Protein AF-A0A4Q4CJF8-F1 (afdb_monomer)

Nearest PDB structures (foldseek):
  8x0x-assembly1_H  TM=4.337E-01  e=4.841E+00  Homo sapiens
  8vk1-assembly2_C  TM=4.108E-01  e=4.244E+00  Homo sapiens
  4jb9-assembly1_H  TM=4.143E-01  e=5.896E+00  Homo sapiens
  6dg2-assembly2_C  TM=4.141E-01  e=7.181E+00  Mus musculus
  1bey-assembly1_H  TM=3.795E-01  e=5.896E+00  Homo sapiens

Sequence (83 aa):
MAYLLEFLLFLSPFALFALWQRLNPGREVAGAVVWLLLAGVGCGIAGAVWYARSVRIEAGAIYVPAHVGPDGRVVPGHTVPPK

Radius of gyration: 23.43 Å; Cα contacts (8 Å, |Δi|>4): 40; chains: 1; bounding box: 51×27×55 Å

pLDDT: mean 89.26, std 7.59, range [59.09, 98.12]

Solvent-accessible surface area (backbone atoms only — not comparable to full-atom values): 5076 Å² total; per-residue (Å²): 114,72,68,56,54,55,51,50,58,68,45,40,64,59,53,52,51,52,52,49,48,71,76,39,78,91,69,71,78,56,67,68,57,55,52,50,50,52,50,51,52,50,51,53,52,51,49,50,54,51,48,62,69,68,59,78,74,61,91,67,40,45,80,42,74,59,46,70,44,9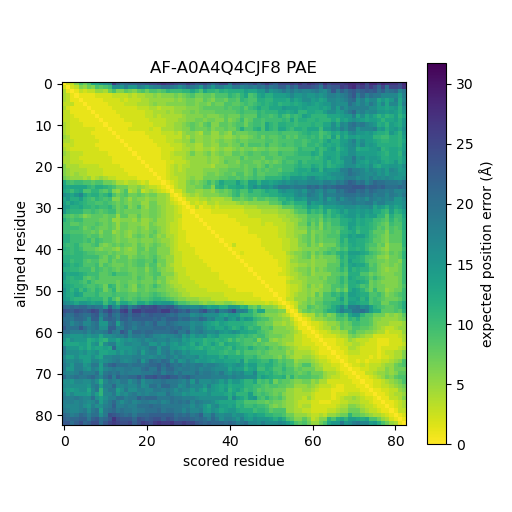9,85,71,46,78,42,76,55,49,73,44,76,61,131

Foldseek 3Di:
DVVVVVVCVVCVVVVVVVVVCVVPDPPDDPVVVVVVVVVVVVVVVVVVVVVVVVDDDDVQWDWDDWDQDPVRDIDHIDTDHHD

Secondary structure (DSSP, 8-state):
-HHHHHHHHHHHHHHHHHHHHHHSTT-PPPHHHHHHHHHHHHHHHHHHHHHHHHS-PPTTPEEE--EE-TTSPEEPPEEE---

Structure (mmCIF, N/CA/C/O backbone):
data_AF-A0A4Q4CJF8-F1
#
_entry.id   AF-A0A4Q4CJF8-F1
#
loop_
_atom_site.group_PDB
_atom_site.id
_atom_site.type_symbol
_atom_site.label_atom_id
_atom_site.label_alt_id
_atom_site.label_comp_id
_atom_site.label_asym_id
_atom_site.label_entity_id
_atom_site.label_seq_id
_atom_site.pdbx_PDB_ins_code
_atom_site.Cartn_x
_atom_site.Cartn_y
_atom_site.Cartn_z
_atom_site.occupancy
_atom_site.B_iso_or_equiv
_atom_site.auth_seq_id
_atom_site.auth_comp_id
_atom_site.auth_asym_id
_atom_site.auth_atom_id
_atom_site.pdbx_PDB_model_num
ATOM 1 N N . MET A 1 1 ? -20.611 -0.027 -16.985 1.00 59.09 1 MET A N 1
ATOM 2 C CA . MET A 1 1 ? -21.018 -1.041 -15.988 1.00 59.09 1 MET A CA 1
ATOM 3 C C . MET A 1 1 ? -19.829 -1.786 -15.375 1.00 59.09 1 MET A C 1
ATOM 5 O O . MET A 1 1 ? -19.891 -1.993 -14.176 1.00 59.09 1 MET A O 1
ATOM 9 N N . ALA A 1 2 ? -18.748 -2.106 -16.110 1.00 73.31 2 ALA A N 1
ATOM 10 C CA . ALA A 1 2 ? -17.546 -2.762 -15.547 1.00 73.31 2 ALA A CA 1
ATOM 11 C C . ALA A 1 2 ? -16.963 -2.028 -14.315 1.00 73.31 2 ALA A C 1
ATOM 13 O O . ALA A 1 2 ? -16.981 -2.563 -13.210 1.00 73.31 2 ALA A O 1
ATOM 14 N N . TYR A 1 3 ? -16.667 -0.732 -14.462 1.00 88.38 3 TYR A N 1
ATOM 15 C CA . TYR A 1 3 ? -16.063 0.090 -13.400 1.00 88.38 3 TYR A CA 1
ATOM 16 C C . TYR A 1 3 ? -16.885 0.258 -12.126 1.00 88.38 3 TYR A C 1
ATOM 18 O O . TYR A 1 3 ? -16.322 0.546 -11.075 1.00 88.38 3 TYR A O 1
ATOM 26 N N . LEU A 1 4 ? -18.208 0.083 -12.187 1.00 92.25 4 LEU A N 1
ATOM 27 C CA . LEU A 1 4 ? -19.041 0.231 -10.996 1.00 92.25 4 LEU A CA 1
ATOM 28 C C . LEU A 1 4 ? -18.826 -0.941 -10.038 1.00 92.25 4 LEU A C 1
ATOM 30 O O . LEU A 1 4 ? -18.692 -0.727 -8.838 1.00 92.25 4 LEU A O 1
ATOM 34 N N . LEU A 1 5 ? -18.763 -2.168 -10.561 1.00 94.19 5 LEU A N 1
ATOM 35 C CA . LEU A 1 5 ? -18.543 -3.347 -9.730 1.00 94.19 5 LEU A CA 1
ATOM 36 C C . LEU A 1 5 ? -17.136 -3.333 -9.129 1.00 94.19 5 LEU A C 1
ATOM 38 O O . LEU A 1 5 ? -16.986 -3.565 -7.935 1.00 94.19 5 LEU A O 1
ATOM 42 N N . GLU A 1 6 ? -16.123 -3.000 -9.928 1.00 91.88 6 GLU A N 1
ATOM 43 C CA . GLU A 1 6 ? -14.740 -2.870 -9.454 1.00 91.88 6 GLU A CA 1
ATOM 44 C C . GLU A 1 6 ? -14.614 -1.792 -8.372 1.00 91.88 6 GLU A C 1
ATOM 46 O O . GLU A 1 6 ? -13.981 -2.020 -7.343 1.00 91.88 6 GLU A O 1
ATOM 51 N N . PHE A 1 7 ? -15.279 -0.648 -8.554 1.00 92.88 7 PHE A N 1
ATOM 52 C CA . PHE A 1 7 ? -15.311 0.419 -7.558 1.00 92.88 7 PHE A CA 1
ATOM 53 C C . PHE A 1 7 ? -16.010 -0.010 -6.260 1.00 92.88 7 PHE A C 1
ATOM 55 O O . PHE A 1 7 ? -15.506 0.249 -5.167 1.00 92.88 7 PHE A O 1
ATOM 62 N N . LEU A 1 8 ? -17.145 -0.707 -6.360 1.00 94.69 8 LEU A N 1
ATOM 63 C CA . LEU A 1 8 ? -17.858 -1.230 -5.192 1.00 94.69 8 LEU A CA 1
ATOM 64 C C . LEU A 1 8 ? 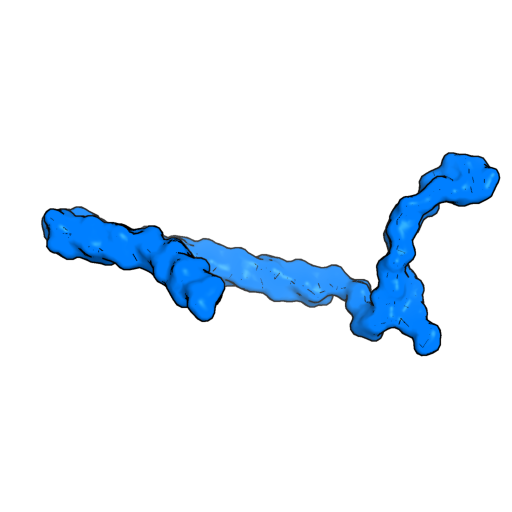-17.039 -2.298 -4.458 1.00 94.69 8 LEU A C 1
ATOM 66 O O . LEU A 1 8 ? -16.987 -2.285 -3.229 1.00 94.69 8 LEU A O 1
ATOM 70 N N . LEU A 1 9 ? -16.359 -3.186 -5.187 1.00 94.69 9 LEU A N 1
ATOM 71 C CA . LEU A 1 9 ? -15.460 -4.186 -4.608 1.00 94.69 9 LEU A CA 1
ATOM 72 C C . LEU A 1 9 ? -14.251 -3.528 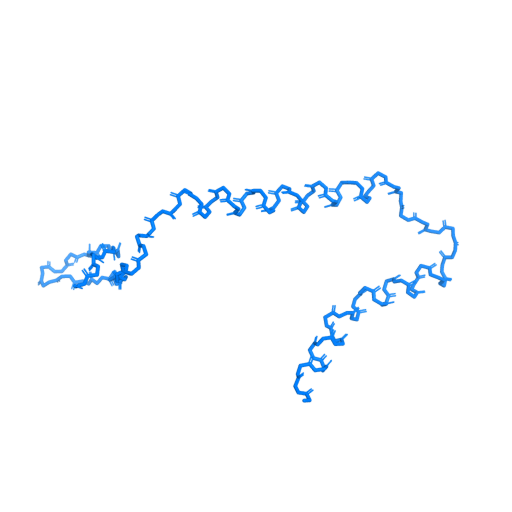-3.937 1.00 94.69 9 LEU A C 1
ATOM 74 O O . LEU A 1 9 ? -13.902 -3.912 -2.821 1.00 94.69 9 LEU A O 1
ATOM 78 N N . PHE A 1 10 ? -13.671 -2.499 -4.556 1.00 94.19 10 PHE A N 1
ATOM 79 C CA . PHE A 1 10 ? -12.590 -1.707 -3.972 1.00 94.19 10 PHE A CA 1
ATOM 80 C C . PHE A 1 10 ? -13.012 -1.033 -2.661 1.00 94.19 10 PHE A C 1
ATOM 82 O O . PHE A 1 10 ? -12.258 -1.043 -1.689 1.00 94.19 10 PHE A O 1
ATOM 89 N N . LEU A 1 11 ? -14.229 -0.485 -2.604 1.00 95.31 11 LEU A N 1
ATOM 90 C CA . LEU A 1 11 ? -14.755 0.151 -1.395 1.00 95.31 11 LEU A CA 1
ATOM 91 C C . LEU A 1 11 ? -15.242 -0.841 -0.333 1.00 95.31 11 LEU A C 1
ATOM 93 O O . LEU A 1 11 ? -15.298 -0.487 0.848 1.00 95.31 11 LEU A O 1
ATOM 97 N N . SER A 1 12 ? -15.589 -2.069 -0.723 1.00 95.81 12 SER A N 1
ATOM 98 C CA . SER A 1 12 ? -16.186 -3.063 0.168 1.00 95.81 12 SER A CA 1
ATOM 99 C C . SER A 1 12 ? -15.399 -3.330 1.461 1.00 95.81 12 SER A C 1
ATOM 101 O O . SER A 1 12 ? -16.042 -3.302 2.511 1.00 95.81 12 SER A O 1
ATOM 103 N N . PRO A 1 13 ? -14.055 -3.498 1.487 1.00 94.25 13 PRO A N 1
ATOM 104 C CA . PRO A 1 13 ? -13.343 -3.716 2.747 1.00 94.25 13 PRO A CA 1
ATOM 105 C C . PRO A 1 13 ? -13.482 -2.531 3.712 1.00 94.25 13 PRO A C 1
ATOM 107 O O . PRO A 1 13 ? -13.665 -2.733 4.912 1.00 94.25 13 PRO A O 1
ATOM 110 N N . PHE A 1 14 ? -13.465 -1.297 3.202 1.00 92.81 14 PHE A N 1
ATOM 111 C CA . PHE A 1 14 ? -13.614 -0.091 4.021 1.00 92.81 14 PHE A CA 1
ATOM 112 C C . PHE A 1 14 ? -15.038 0.051 4.555 1.00 92.81 14 PHE A C 1
ATOM 114 O O . PHE A 1 14 ? -15.233 0.345 5.734 1.00 92.81 14 PHE A O 1
ATOM 121 N N . ALA A 1 15 ? -16.034 -0.201 3.703 1.00 92.56 15 ALA A N 1
ATOM 122 C CA . ALA A 1 15 ? -17.440 -0.159 4.086 1.00 92.56 15 ALA A CA 1
ATOM 123 C C . ALA A 1 15 ? -17.773 -1.231 5.136 1.00 92.56 15 ALA A C 1
ATOM 125 O O . ALA A 1 15 ? -18.432 -0.932 6.132 1.00 92.56 15 ALA A O 1
ATOM 126 N N . LEU A 1 16 ? -17.273 -2.458 4.955 1.00 95.50 16 LEU A N 1
ATOM 127 C CA . LEU A 1 16 ? -17.436 -3.553 5.915 1.00 95.50 16 LEU A CA 1
ATOM 128 C C . LEU A 1 16 ? -16.753 -3.239 7.248 1.00 95.50 16 LEU A C 1
ATOM 130 O O . LEU A 1 16 ? -17.339 -3.477 8.301 1.00 95.50 16 LEU A O 1
ATOM 134 N N . PHE 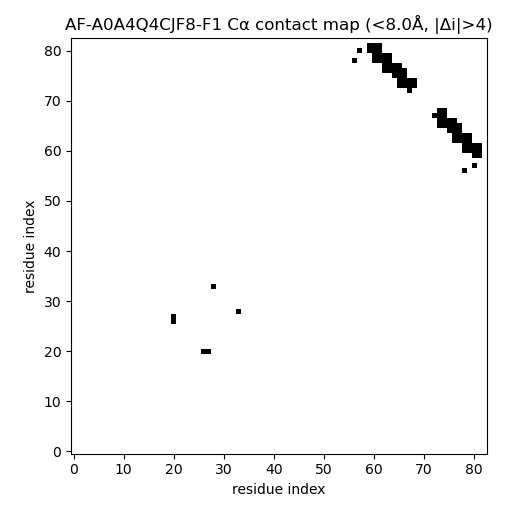A 1 17 ? -15.551 -2.661 7.220 1.00 88.31 17 PHE A N 1
ATOM 135 C CA . PHE A 1 17 ? -14.853 -2.253 8.437 1.00 88.31 17 PHE A CA 1
ATOM 136 C C . PHE A 1 17 ? -15.586 -1.125 9.180 1.00 88.31 17 PHE A C 1
ATOM 138 O O . PHE A 1 17 ? -15.747 -1.188 10.400 1.00 88.31 17 PHE A O 1
ATOM 145 N N . ALA A 1 18 ? -16.091 -0.122 8.457 1.00 88.38 18 ALA A N 1
ATOM 146 C CA . ALA A 1 18 ? -16.891 0.955 9.037 1.00 88.38 18 ALA A CA 1
ATOM 147 C C . ALA A 1 18 ? -18.204 0.429 9.644 1.00 88.38 18 ALA A C 1
ATOM 149 O O . ALA A 1 18 ? -18.582 0.820 10.752 1.00 88.38 18 ALA A O 1
ATOM 150 N N . LEU A 1 19 ? -18.875 -0.500 8.953 1.00 94.31 19 LEU A N 1
ATOM 151 C CA . LEU A 1 19 ? -20.065 -1.177 9.466 1.00 94.31 19 LEU A CA 1
ATOM 152 C C . LEU A 1 19 ? -19.741 -1.979 10.731 1.00 94.31 19 LEU A C 1
ATOM 154 O O . LEU A 1 19 ? -20.467 -1.881 11.718 1.00 94.31 19 LEU A O 1
ATOM 158 N N . TRP A 1 20 ? -18.635 -2.724 10.734 1.00 92.00 20 TRP A N 1
ATOM 159 C CA . TRP A 1 20 ? -18.188 -3.476 11.902 1.00 92.00 20 TRP A CA 1
ATOM 160 C C . TRP A 1 20 ? -17.937 -2.565 13.108 1.00 92.00 20 TRP A C 1
ATOM 162 O O . TRP A 1 20 ? -18.433 -2.872 14.191 1.00 92.00 20 TRP A O 1
ATOM 172 N N . GLN A 1 21 ? -17.264 -1.421 12.936 1.00 89.31 21 GLN A N 1
ATOM 173 C CA . GLN A 1 21 ? -17.067 -0.455 14.026 1.00 89.31 21 GLN A CA 1
ATOM 174 C C . GLN A 1 21 ? -18.394 0.084 14.569 1.00 89.31 21 GLN A C 1
ATOM 176 O O . GLN A 1 21 ? -18.586 0.139 15.782 1.00 89.31 21 GLN A O 1
ATOM 181 N N . ARG A 1 22 ? -19.348 0.412 13.687 1.00 89.94 22 ARG A N 1
ATOM 182 C CA . ARG A 1 22 ? -20.684 0.871 14.099 1.00 89.94 22 ARG A CA 1
ATOM 183 C C . ARG A 1 22 ? -21.438 -0.186 14.912 1.00 89.94 22 ARG A C 1
ATOM 185 O O . ARG A 1 22 ? -22.172 0.167 15.830 1.00 89.94 22 ARG A O 1
ATOM 192 N N . LEU A 1 23 ? -21.267 -1.464 14.573 1.00 94.62 23 LEU A N 1
ATOM 193 C CA . LEU A 1 23 ? -21.875 -2.593 15.285 1.00 94.62 23 LEU A CA 1
ATOM 194 C C . LEU A 1 23 ? -21.122 -2.982 16.571 1.00 94.62 23 LEU A C 1
ATOM 196 O O . LEU A 1 23 ? -21.669 -3.725 17.380 1.00 94.62 23 LEU A O 1
ATOM 200 N N . ASN A 1 24 ? -19.894 -2.495 16.776 1.00 91.44 24 ASN A N 1
ATOM 201 C CA . ASN A 1 24 ? -19.043 -2.826 17.923 1.00 91.44 24 ASN A CA 1
ATOM 202 C C . ASN A 1 24 ? -18.568 -1.554 18.658 1.00 91.44 24 ASN A C 1
ATOM 204 O O . ASN A 1 24 ? -17.360 -1.294 18.721 1.00 91.44 24 ASN A O 1
ATOM 208 N N . PRO A 1 25 ? -19.491 -0.752 19.226 1.00 85.94 25 PRO A N 1
ATOM 209 C CA . PRO A 1 25 ? -19.126 0.451 19.968 1.00 85.94 25 PRO A CA 1
ATOM 210 C C . PRO A 1 25 ? -18.215 0.102 21.157 1.00 85.94 25 PRO A C 1
ATOM 212 O O . PRO A 1 25 ? -18.420 -0.902 21.839 1.00 85.94 25 PRO A O 1
ATOM 215 N N . GLY A 1 26 ? -17.182 0.916 21.391 1.00 83.88 26 GLY A N 1
ATOM 216 C CA . GLY A 1 26 ? -16.186 0.696 22.450 1.00 83.88 26 GLY A CA 1
ATOM 217 C C . GLY A 1 26 ? -14.973 -0.155 22.049 1.00 83.88 26 GLY A C 1
ATOM 218 O O . GLY A 1 26 ? -14.044 -0.289 22.841 1.00 83.88 26 GLY A O 1
ATOM 219 N N . ARG A 1 27 ? -14.928 -0.693 20.820 1.00 83.12 27 ARG A N 1
ATOM 220 C CA . ARG A 1 27 ? -13.726 -1.320 20.228 1.00 83.12 27 ARG A CA 1
ATOM 221 C C . ARG A 1 27 ? -13.012 -0.378 19.259 1.00 83.12 27 ARG A C 1
ATOM 223 O O . ARG A 1 27 ? -12.671 -0.761 18.141 1.00 83.12 27 ARG A O 1
ATOM 230 N N . GLU A 1 28 ? -12.828 0.868 19.680 1.00 81.12 28 GLU A N 1
ATOM 231 C CA . GLU A 1 28 ? -12.176 1.882 18.857 1.00 81.12 28 GLU A CA 1
ATOM 232 C C . GLU A 1 28 ? -10.713 1.519 18.593 1.00 81.12 28 GLU A C 1
ATOM 234 O O . GLU A 1 28 ? -9.989 1.034 19.468 1.00 81.12 28 GLU A O 1
ATOM 239 N N . VAL A 1 29 ? -10.264 1.769 17.365 1.00 82.44 29 VAL A N 1
ATOM 240 C CA . VAL A 1 29 ? -8.845 1.669 17.036 1.00 82.44 29 VAL A CA 1
ATOM 241 C C . VAL A 1 29 ? -8.128 2.816 17.737 1.00 82.44 29 VAL A C 1
ATOM 243 O O . VAL A 1 29 ? -8.459 3.980 17.521 1.00 82.44 29 VAL A O 1
ATOM 246 N N . ALA A 1 30 ? -7.127 2.497 18.559 1.00 86.56 30 ALA A N 1
ATOM 247 C CA . ALA A 1 30 ? -6.338 3.515 19.241 1.00 86.56 30 ALA A CA 1
ATOM 248 C C . ALA A 1 30 ? -5.765 4.519 18.225 1.00 86.56 30 ALA A C 1
ATOM 250 O O . ALA A 1 30 ? -5.152 4.121 17.233 1.00 86.56 30 ALA A O 1
ATOM 251 N N . GLY A 1 31 ? -5.911 5.823 18.483 1.00 86.56 31 GLY A N 1
ATOM 252 C CA . GLY A 1 31 ? -5.476 6.870 17.546 1.00 86.56 31 GLY A CA 1
ATOM 253 C C . GLY A 1 31 ? -3.996 6.774 17.153 1.00 86.56 31 GLY A C 1
ATOM 254 O O . GLY A 1 31 ? -3.632 7.077 16.020 1.00 86.56 31 GLY A O 1
ATOM 255 N N . ALA A 1 32 ? -3.146 6.260 18.048 1.00 90.25 32 ALA A N 1
ATOM 256 C CA . ALA A 1 32 ? -1.742 5.972 17.756 1.00 90.25 32 ALA A CA 1
ATOM 257 C C . ALA A 1 32 ? -1.561 4.971 16.598 1.00 90.25 32 ALA A C 1
ATOM 259 O O . ALA A 1 32 ? -0.666 5.138 15.774 1.00 90.25 32 ALA A O 1
ATOM 260 N N . VAL A 1 33 ? -2.431 3.962 16.492 1.00 89.12 33 VAL A N 1
ATOM 261 C CA . VAL A 1 33 ? -2.408 2.983 15.395 1.00 89.12 33 VAL A CA 1
ATOM 262 C C . VAL A 1 33 ? -2.762 3.656 14.071 1.00 89.12 33 VAL A C 1
ATOM 264 O O . VAL A 1 33 ? -2.118 3.386 13.061 1.00 89.12 33 VAL A O 1
ATOM 267 N N . VAL A 1 34 ? -3.726 4.582 14.071 1.00 88.25 34 VAL A N 1
ATOM 268 C CA . VAL A 1 34 ? -4.083 5.364 12.874 1.00 88.25 34 VAL A CA 1
ATOM 269 C C . VAL A 1 34 ? -2.894 6.203 12.406 1.00 88.25 34 VAL A C 1
ATOM 271 O O . VAL A 1 34 ? -2.553 6.182 11.225 1.00 88.25 34 VAL A O 1
ATOM 274 N N . TRP A 1 35 ? -2.210 6.883 13.328 1.00 93.81 35 TRP A N 1
ATOM 275 C CA . TRP A 1 35 ? -1.007 7.654 13.005 1.00 93.81 35 TRP A CA 1
ATOM 276 C C . TRP A 1 35 ? 0.133 6.786 12.467 1.00 93.81 35 TRP A C 1
ATOM 278 O O . TRP A 1 35 ? 0.784 7.180 11.501 1.00 93.81 35 TRP A O 1
ATOM 288 N N . LEU A 1 36 ? 0.349 5.595 13.032 1.00 95.19 36 LEU A N 1
ATOM 289 C CA . LEU A 1 36 ? 1.351 4.650 12.530 1.00 95.19 36 LEU A CA 1
ATOM 290 C C . LEU A 1 36 ? 1.014 4.144 11.123 1.00 95.19 36 LEU A C 1
ATOM 292 O O . LEU A 1 36 ? 1.907 4.054 10.282 1.00 95.19 36 LEU A O 1
ATOM 296 N N . LEU A 1 37 ? -0.262 3.868 10.839 1.00 91.56 37 LEU A N 1
ATOM 297 C CA . LEU A 1 37 ? -0.713 3.501 9.495 1.00 91.56 37 LEU A CA 1
ATOM 298 C C . LEU A 1 37 ? -0.454 4.634 8.495 1.00 91.56 37 LEU A C 1
ATOM 300 O O . LEU A 1 37 ? 0.116 4.390 7.433 1.00 91.56 37 LEU A O 1
ATOM 304 N N . LEU A 1 38 ? -0.809 5.874 8.846 1.00 94.69 38 LEU A N 1
ATOM 305 C CA . LEU A 1 38 ? -0.551 7.046 8.004 1.00 94.69 38 LEU A CA 1
ATOM 306 C C . LEU A 1 38 ? 0.948 7.262 7.766 1.00 94.69 38 LEU A C 1
ATOM 308 O O . LEU A 1 38 ? 1.353 7.530 6.635 1.00 94.69 38 LEU A O 1
ATOM 312 N N . ALA A 1 39 ? 1.776 7.096 8.799 1.00 97.19 39 ALA A N 1
ATOM 313 C CA . ALA A 1 39 ? 3.227 7.175 8.674 1.00 97.19 39 ALA A CA 1
ATOM 314 C C . ALA A 1 39 ? 3.772 6.084 7.739 1.00 97.19 39 ALA A C 1
ATOM 316 O O . ALA A 1 39 ? 4.578 6.381 6.862 1.00 97.19 39 ALA A O 1
ATOM 317 N N . GLY A 1 40 ? 3.291 4.843 7.864 1.00 96.81 40 GLY A N 1
ATOM 318 C CA . GLY A 1 40 ? 3.664 3.739 6.978 1.00 96.81 40 GLY A CA 1
ATOM 319 C C . GLY A 1 40 ? 3.303 4.005 5.514 1.00 96.81 40 GLY A C 1
ATOM 320 O O . GLY A 1 40 ? 4.146 3.833 4.633 1.00 96.81 40 GLY A O 1
ATOM 321 N N . VAL A 1 41 ? 2.086 4.498 5.254 1.00 96.31 41 VAL A N 1
ATOM 322 C CA . VAL A 1 41 ? 1.658 4.926 3.910 1.00 96.31 41 VAL A CA 1
ATOM 323 C C . VAL A 1 41 ? 2.557 6.047 3.387 1.00 96.31 41 VAL A C 1
ATOM 325 O O . VAL A 1 41 ? 3.037 5.969 2.256 1.00 96.31 41 VAL A O 1
ATOM 328 N N . GLY A 1 42 ? 2.844 7.054 4.216 1.00 97.88 42 GLY A N 1
ATOM 329 C CA . GLY A 1 42 ? 3.748 8.151 3.873 1.00 97.88 42 GLY A CA 1
ATOM 330 C C . GLY A 1 42 ? 5.150 7.667 3.502 1.00 97.88 42 GLY A C 1
ATOM 331 O O . GLY A 1 42 ? 5.671 8.049 2.455 1.00 97.88 42 GLY A O 1
ATOM 332 N N . CYS A 1 43 ? 5.733 6.771 4.301 1.00 98.12 43 CYS A N 1
ATOM 333 C CA . CYS A 1 43 ? 7.025 6.146 4.018 1.00 98.12 43 CYS A CA 1
ATOM 334 C C . CYS A 1 43 ? 7.005 5.348 2.708 1.00 98.12 43 CYS A C 1
ATOM 336 O O . CYS A 1 43 ? 7.949 5.446 1.926 1.00 98.12 43 CYS A O 1
ATOM 338 N N . GLY A 1 44 ? 5.933 4.595 2.438 1.00 97.00 44 GLY A N 1
ATOM 339 C CA . GLY A 1 44 ? 5.778 3.838 1.194 1.00 97.00 44 GLY A CA 1
ATOM 340 C C . GLY A 1 44 ? 5.738 4.742 -0.039 1.00 97.00 44 GLY A C 1
ATOM 341 O O . GLY A 1 44 ? 6.471 4.511 -1.001 1.00 97.00 44 GLY A O 1
ATOM 342 N N . ILE A 1 45 ? 4.943 5.815 0.011 1.00 97.44 45 ILE A N 1
ATOM 343 C CA . ILE A 1 45 ? 4.866 6.808 -1.0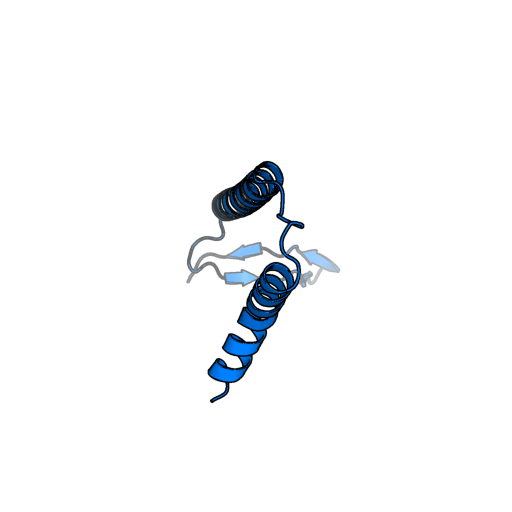70 1.00 97.44 45 ILE A CA 1
ATOM 344 C C . ILE A 1 45 ? 6.218 7.501 -1.253 1.00 97.44 45 ILE A C 1
ATOM 346 O O . ILE A 1 45 ? 6.714 7.586 -2.375 1.00 97.44 45 ILE A O 1
ATOM 350 N N . ALA A 1 46 ? 6.842 7.961 -0.165 1.00 97.50 46 ALA A N 1
ATOM 351 C CA . ALA A 1 46 ? 8.145 8.616 -0.213 1.00 97.50 46 ALA A CA 1
ATOM 352 C C . ALA A 1 46 ? 9.220 7.696 -0.814 1.00 97.50 46 ALA A C 1
ATOM 354 O O . ALA A 1 46 ? 9.990 8.132 -1.668 1.00 97.50 46 ALA A O 1
ATOM 355 N N . GLY A 1 47 ? 9.230 6.416 -0.430 1.00 96.50 47 GLY A N 1
ATOM 356 C CA . GLY A 1 47 ? 10.119 5.400 -0.990 1.00 96.50 47 GLY A CA 1
ATOM 357 C C . GLY A 1 47 ? 9.887 5.171 -2.484 1.00 96.50 47 GLY A C 1
ATOM 358 O O . GLY A 1 47 ? 10.848 5.134 -3.250 1.00 96.50 47 GLY A O 1
ATOM 359 N N . ALA A 1 48 ? 8.628 5.093 -2.922 1.00 93.56 48 ALA A N 1
ATOM 360 C CA . ALA A 1 48 ? 8.284 4.957 -4.337 1.00 93.56 48 ALA A CA 1
ATOM 361 C C . ALA A 1 48 ? 8.721 6.181 -5.158 1.00 93.56 48 ALA A C 1
ATOM 363 O O . ALA A 1 48 ? 9.332 6.024 -6.215 1.00 93.56 48 ALA A O 1
ATOM 364 N N . VAL A 1 49 ? 8.474 7.398 -4.658 1.00 94.25 49 VAL A N 1
ATOM 365 C CA . VAL A 1 49 ? 8.923 8.642 -5.305 1.00 94.25 49 VAL A CA 1
ATOM 366 C C . VAL A 1 49 ? 10.446 8.691 -5.383 1.00 94.25 49 VAL A C 1
ATOM 368 O O . VAL A 1 49 ? 11.000 9.010 -6.435 1.00 94.25 49 VAL A O 1
ATOM 371 N N . TRP A 1 50 ? 11.132 8.357 -4.290 1.00 94.75 50 TRP A N 1
ATOM 372 C CA . TRP A 1 50 ? 12.588 8.303 -4.257 1.00 94.75 50 TRP A CA 1
ATOM 373 C C . TRP A 1 50 ? 13.133 7.297 -5.278 1.00 94.75 50 TRP A C 1
ATOM 375 O O . TRP A 1 50 ? 13.985 7.651 -6.090 1.00 94.75 50 TRP A O 1
ATOM 385 N N . TYR A 1 51 ? 12.592 6.078 -5.312 1.00 90.25 51 TYR A N 1
ATOM 386 C CA . TYR A 1 51 ? 13.005 5.039 -6.2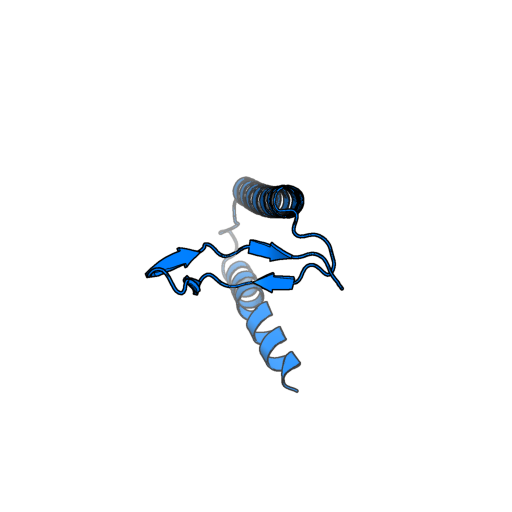54 1.00 90.25 51 TYR A CA 1
ATOM 387 C C . TYR A 1 51 ? 12.770 5.449 -7.713 1.00 90.25 51 TYR A C 1
ATOM 389 O O . TYR A 1 51 ? 13.677 5.339 -8.539 1.00 90.25 51 TYR A O 1
ATOM 397 N N . ALA A 1 52 ? 11.594 6.005 -8.017 1.00 86.69 52 ALA A N 1
ATOM 398 C CA . ALA A 1 52 ? 11.257 6.495 -9.353 1.00 86.69 52 ALA A CA 1
ATOM 399 C C . ALA A 1 52 ? 12.196 7.618 -9.827 1.00 86.69 52 ALA A C 1
ATOM 401 O O . ALA A 1 52 ? 12.426 7.780 -11.021 1.00 86.69 52 ALA A O 1
ATOM 402 N N . ARG A 1 53 ? 12.757 8.401 -8.899 1.00 86.56 53 ARG A N 1
ATOM 403 C CA . ARG A 1 53 ? 13.733 9.464 -9.198 1.00 86.56 53 ARG A CA 1
ATOM 404 C C . ARG A 1 53 ? 15.163 8.931 -9.343 1.00 86.56 53 ARG A C 1
ATOM 406 O O . ARG A 1 53 ? 15.966 9.574 -10.027 1.00 86.56 53 ARG A O 1
ATOM 413 N N . SER A 1 54 ? 15.465 7.795 -8.714 1.00 85.75 54 SER A N 1
ATOM 414 C CA . SER A 1 54 ? 16.762 7.108 -8.770 1.00 85.75 54 SER A CA 1
ATOM 415 C C . SER A 1 54 ? 16.939 6.284 -10.048 1.00 85.75 54 SER A C 1
ATOM 417 O O . SER A 1 54 ? 18.021 6.289 -10.632 1.00 85.75 54 SER A O 1
ATOM 419 N N . VAL A 1 55 ? 15.890 5.607 -10.521 1.00 73.38 55 VAL A N 1
ATOM 420 C CA . VAL A 1 55 ? 15.925 4.846 -11.777 1.00 73.38 55 VAL A CA 1
ATOM 421 C C . VAL A 1 55 ? 15.597 5.786 -12.932 1.00 73.38 55 VAL A C 1
ATOM 423 O O . VAL A 1 55 ? 14.443 6.150 -13.140 1.00 73.38 55 VAL A O 1
ATOM 426 N N . ARG A 1 56 ? 16.612 6.204 -13.692 1.00 66.62 56 ARG A N 1
ATOM 427 C CA . ARG A 1 56 ? 16.417 7.051 -14.875 1.00 66.62 56 ARG A CA 1
ATOM 428 C C . ARG A 1 56 ? 16.549 6.224 -16.144 1.00 66.62 56 ARG A C 1
ATOM 430 O O . ARG A 1 56 ? 17.650 5.983 -16.619 1.00 66.62 56 ARG A O 1
ATOM 437 N N . ILE A 1 57 ? 15.409 5.817 -16.689 1.00 72.69 57 ILE A N 1
ATOM 438 C CA . ILE A 1 57 ? 15.287 5.534 -18.119 1.00 72.69 57 ILE A CA 1
ATOM 439 C C . ILE A 1 57 ? 14.910 6.868 -18.762 1.00 72.69 57 ILE A C 1
ATOM 441 O O . ILE A 1 57 ? 13.958 7.512 -18.316 1.00 72.69 57 ILE A O 1
ATOM 445 N N . GLU A 1 58 ? 15.687 7.329 -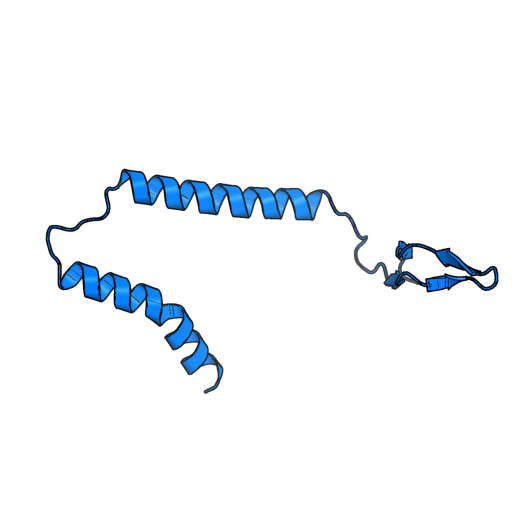19.742 1.00 78.50 58 GLU A N 1
ATOM 446 C CA . GLU A 1 58 ? 15.348 8.557 -20.466 1.00 78.50 58 GLU A CA 1
ATOM 447 C C . GLU A 1 58 ? 13.958 8.429 -21.096 1.00 78.50 58 GLU A C 1
ATOM 449 O O . GLU A 1 58 ? 13.575 7.371 -21.599 1.00 78.50 58 GLU A O 1
ATOM 454 N N . ALA A 1 59 ? 13.176 9.508 -21.050 1.00 77.06 59 ALA A N 1
ATOM 455 C CA . ALA A 1 59 ? 11.863 9.517 -21.675 1.00 77.06 59 ALA A CA 1
ATOM 456 C C . ALA A 1 59 ? 12.014 9.236 -23.179 1.00 77.06 59 ALA A C 1
ATOM 458 O O . ALA A 1 59 ? 12.742 9.939 -23.874 1.00 77.06 59 ALA A O 1
ATOM 459 N N . GLY A 1 60 ? 11.336 8.196 -23.669 1.00 81.00 60 GLY A N 1
ATOM 460 C CA . GLY A 1 60 ? 11.444 7.746 -25.061 1.00 81.00 60 GLY A CA 1
ATOM 461 C C . GLY A 1 60 ? 12.556 6.728 -25.330 1.00 81.00 60 GLY A C 1
ATOM 462 O O . GLY A 1 60 ? 12.646 6.235 -26.451 1.00 81.00 60 GLY A O 1
ATOM 463 N N . ALA A 1 61 ? 13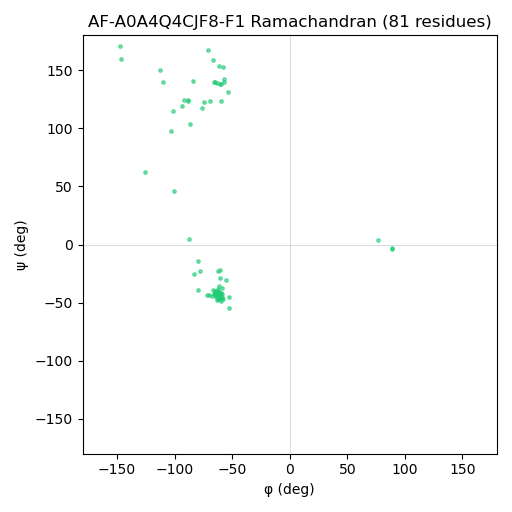.370 6.365 -24.336 1.00 87.62 61 ALA A N 1
ATOM 464 C CA . ALA A 1 61 ? 14.355 5.306 -24.507 1.00 87.62 61 ALA A CA 1
ATOM 465 C C . ALA A 1 61 ? 13.681 3.943 -24.736 1.00 87.62 61 ALA A C 1
ATOM 467 O O . ALA A 1 61 ? 12.683 3.595 -24.097 1.00 87.62 61 ALA A O 1
ATOM 468 N N . ILE A 1 62 ? 14.247 3.158 -25.650 1.00 88.44 62 ILE A N 1
ATOM 469 C CA . ILE A 1 62 ? 13.734 1.839 -26.023 1.00 88.44 62 ILE A CA 1
ATOM 470 C C . ILE A 1 62 ? 14.427 0.798 -25.150 1.00 88.44 62 ILE A C 1
ATOM 472 O O . ILE A 1 62 ? 15.655 0.712 -25.130 1.00 88.44 62 ILE A O 1
ATOM 476 N N . TYR A 1 63 ? 13.641 -0.005 -24.436 1.00 89.62 63 TYR A N 1
ATOM 477 C CA . TYR A 1 63 ? 14.167 -1.141 -23.688 1.00 89.62 63 TYR A CA 1
ATOM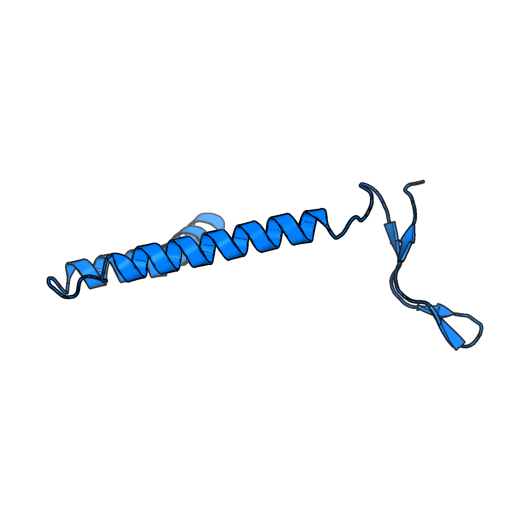 478 C C . TYR A 1 63 ? 14.541 -2.282 -24.640 1.00 89.62 63 TYR A C 1
ATOM 480 O O . TYR A 1 63 ? 13.697 -2.783 -25.385 1.00 89.62 63 TYR A O 1
ATOM 488 N N . VAL A 1 64 ? 15.801 -2.708 -24.587 1.00 91.56 64 VAL A N 1
ATOM 489 C CA . VAL A 1 64 ? 16.319 -3.891 -25.273 1.00 91.56 64 VAL A CA 1
ATOM 490 C C . VAL A 1 64 ? 16.426 -5.013 -24.236 1.00 91.56 64 VAL A C 1
ATOM 492 O O . VAL A 1 64 ? 17.199 -4.881 -23.281 1.00 91.56 64 VAL A O 1
ATOM 495 N N . PRO A 1 65 ? 15.651 -6.104 -24.369 1.00 92.50 65 PRO A N 1
ATOM 496 C CA . PRO A 1 65 ? 15.695 -7.211 -23.423 1.00 92.50 65 PRO A CA 1
ATOM 497 C C . PRO A 1 65 ? 17.040 -7.938 -23.475 1.00 92.50 65 PRO A C 1
ATOM 499 O O . PRO A 1 65 ? 17.767 -7.883 -24.466 1.00 92.50 65 PRO A O 1
ATOM 502 N N . ALA A 1 66 ? 17.360 -8.653 -22.396 1.00 93.94 66 ALA A N 1
ATOM 503 C CA . ALA A 1 66 ? 18.533 -9.514 -22.376 1.00 93.94 66 ALA A CA 1
ATOM 504 C C . ALA A 1 66 ? 18.419 -10.596 -23.463 1.00 93.94 66 ALA A C 1
ATOM 506 O O . ALA A 1 66 ? 17.358 -11.194 -23.651 1.00 93.94 66 ALA A O 1
ATOM 507 N N . HIS A 1 67 ? 19.519 -10.858 -24.160 1.00 93.12 67 HIS A N 1
ATOM 508 C CA . HIS A 1 67 ? 19.577 -11.837 -25.247 1.00 93.12 67 HIS A CA 1
ATOM 509 C C . HIS A 1 67 ? 20.946 -12.517 -25.292 1.00 93.12 67 HIS A C 1
ATOM 511 O O . HIS A 1 67 ? 21.926 -12.000 -24.750 1.00 93.12 67 HIS A O 1
ATOM 517 N N . VAL A 1 68 ? 21.007 -13.688 -25.922 1.00 94.62 68 VAL A N 1
ATOM 518 C CA . VAL A 1 68 ? 22.264 -14.406 -26.153 1.00 94.62 68 VAL A CA 1
ATOM 519 C C . VAL A 1 68 ? 22.854 -13.929 -27.475 1.00 94.62 68 VAL A C 1
ATOM 521 O O . VAL A 1 68 ? 22.190 -13.986 -28.510 1.00 94.62 68 VAL A O 1
ATOM 524 N N . GLY A 1 69 ? 24.087 -13.431 -27.418 1.00 88.12 69 GLY A N 1
ATOM 525 C CA . GLY A 1 69 ? 24.832 -12.972 -28.578 1.00 88.12 69 GLY A CA 1
ATOM 526 C C . GLY A 1 69 ? 25.281 -14.126 -29.485 1.00 88.12 69 GLY A C 1
ATOM 527 O O . GLY A 1 69 ? 25.247 -15.292 -29.085 1.00 88.12 69 GLY A O 1
ATOM 528 N N . PRO A 1 70 ? 25.747 -13.823 -30.707 1.00 89.69 70 PRO A N 1
ATOM 529 C CA . PRO A 1 70 ? 26.225 -14.830 -31.662 1.00 89.69 70 PRO A CA 1
ATOM 530 C C . PRO A 1 70 ? 27.416 -15.658 -31.151 1.00 89.69 70 PRO A C 1
ATOM 532 O O . PRO A 1 70 ? 27.669 -16.757 -31.632 1.00 89.69 70 PRO A O 1
ATOM 535 N N . ASP A 1 71 ? 28.147 -15.126 -30.174 1.00 92.56 71 ASP A N 1
ATOM 536 C CA . ASP A 1 71 ? 29.282 -15.736 -29.481 1.00 92.56 71 ASP A CA 1
ATOM 537 C C . ASP A 1 71 ? 28.864 -16.594 -28.269 1.00 92.56 71 ASP A C 1
ATOM 539 O O . ASP A 1 71 ? 29.716 -17.074 -27.520 1.00 92.56 71 ASP A O 1
ATOM 543 N N . GLY A 1 72 ? 27.556 -16.770 -28.052 1.00 92.12 72 GLY A N 1
ATOM 544 C CA . GLY A 1 72 ? 26.995 -17.517 -26.928 1.00 92.12 72 GLY A CA 1
ATOM 545 C C . GLY A 1 72 ? 27.022 -16.761 -25.597 1.00 92.12 72 GLY A C 1
ATOM 546 O O . GLY A 1 72 ? 26.638 -17.328 -24.572 1.00 92.12 72 GLY A O 1
ATOM 547 N N . ARG A 1 73 ? 27.457 -15.492 -25.571 1.00 94.75 73 ARG A N 1
ATOM 548 C CA . ARG A 1 73 ? 27.486 -14.689 -24.341 1.00 94.75 73 ARG A CA 1
ATOM 549 C C . ARG A 1 73 ? 26.129 -14.055 -24.064 1.00 94.75 73 ARG A C 1
ATOM 551 O O . ARG A 1 73 ? 25.456 -13.567 -24.966 1.00 94.75 73 ARG A O 1
ATOM 558 N N . VAL A 1 74 ? 25.734 -14.019 -22.793 1.00 92.06 74 VAL A N 1
ATOM 559 C CA . VAL A 1 74 ? 24.524 -13.305 -22.364 1.00 92.06 74 VAL A CA 1
ATOM 560 C C . VAL A 1 74 ? 24.816 -11.809 -22.350 1.00 92.06 74 VAL A C 1
ATOM 562 O O . VAL A 1 74 ? 25.659 -11.346 -21.582 1.00 92.06 74 VAL A O 1
ATOM 565 N N . VAL A 1 75 ? 24.101 -11.053 -23.177 1.00 93.81 75 VAL A N 1
ATOM 566 C CA . VAL A 1 75 ? 24.120 -9.590 -23.158 1.00 93.81 75 VAL A CA 1
ATOM 567 C C . VAL A 1 75 ? 22.961 -9.110 -22.276 1.00 93.81 75 VAL A C 1
ATOM 569 O O . VAL A 1 75 ? 21.805 -9.417 -22.592 1.00 93.81 75 VAL A O 1
ATOM 572 N N . PRO A 1 76 ? 23.234 -8.382 -21.177 1.00 92.19 76 PRO A N 1
ATOM 573 C CA . PRO A 1 76 ? 22.200 -7.860 -20.290 1.00 92.19 76 PRO A CA 1
ATOM 574 C C . PRO A 1 76 ? 21.243 -6.887 -20.985 1.00 92.19 76 PRO A C 1
ATOM 576 O O . PRO A 1 76 ? 21.600 -6.199 -21.945 1.00 92.19 76 PRO A O 1
ATOM 579 N N . GLY A 1 77 ? 20.025 -6.805 -20.450 1.00 90.00 77 GLY A N 1
ATOM 580 C CA . GLY A 1 77 ? 19.048 -5.822 -20.900 1.00 90.00 77 GLY A CA 1
ATOM 581 C C . GLY A 1 77 ? 19.543 -4.401 -20.638 1.00 90.00 77 GLY A C 1
ATOM 582 O O . GLY A 1 77 ? 20.130 -4.119 -19.593 1.00 90.00 77 GLY A O 1
ATOM 583 N N . HIS A 1 78 ? 19.313 -3.514 -21.596 1.00 89.44 78 HIS A N 1
ATOM 584 C CA . HIS A 1 78 ? 19.754 -2.123 -21.551 1.00 89.44 78 HIS A CA 1
ATOM 585 C C . HIS A 1 78 ? 18.743 -1.234 -22.273 1.00 89.44 78 HIS A C 1
ATOM 587 O O . HIS A 1 78 ? 17.812 -1.716 -22.915 1.00 89.44 78 HIS A O 1
ATOM 593 N N . THR A 1 79 ? 18.905 0.077 -22.155 1.00 89.75 79 THR A N 1
ATOM 594 C CA . THR A 1 79 ? 18.081 1.054 -22.868 1.00 89.75 79 THR A CA 1
ATOM 595 C C . THR A 1 79 ? 18.908 1.746 -23.936 1.00 89.75 79 THR A C 1
ATOM 597 O O . THR A 1 79 ? 20.064 2.087 -23.683 1.00 89.75 79 THR A O 1
ATOM 600 N N . VAL A 1 80 ? 18.320 1.979 -25.106 1.00 88.75 80 VAL A N 1
ATOM 601 C CA . VAL A 1 80 ? 18.930 2.772 -26.184 1.00 88.75 80 VAL A CA 1
ATOM 602 C C . VAL A 1 80 ? 18.158 4.082 -26.389 1.00 88.75 80 VAL A C 1
ATOM 604 O O . VAL A 1 80 ? 16.949 4.101 -26.134 1.00 88.75 80 VAL A O 1
ATOM 607 N N . PRO A 1 81 ? 18.818 5.173 -26.827 1.00 82.88 81 PRO A N 1
ATOM 608 C CA . PRO A 1 81 ? 18.155 6.452 -27.068 1.00 82.88 81 PRO A CA 1
ATOM 609 C C . PRO A 1 81 ? 17.012 6.329 -28.089 1.00 82.88 81 PRO A C 1
ATOM 611 O O . PRO A 1 81 ? 17.066 5.451 -28.959 1.00 82.88 81 PRO A O 1
ATOM 614 N N . PRO A 1 82 ? 15.992 7.205 -28.020 1.00 76.06 82 PRO A N 1
ATOM 615 C CA . PRO A 1 82 ? 15.021 7.333 -29.102 1.00 76.06 82 PRO A CA 1
ATOM 616 C C . PRO A 1 82 ? 15.736 7.676 -30.420 1.00 76.06 82 PRO A C 1
ATOM 618 O O . PRO A 1 82 ? 16.728 8.405 -30.419 1.00 76.06 82 PRO A O 1
ATOM 621 N N . LYS A 1 83 ? 15.243 7.113 -31.530 1.00 66.62 83 LYS A N 1
ATOM 622 C CA . LYS A 1 83 ? 15.707 7.445 -32.887 1.00 66.62 83 LYS A CA 1
ATOM 623 C C . LYS A 1 83 ? 15.403 8.889 -33.262 1.00 66.62 83 LYS A C 1
ATOM 625 O O . LYS A 1 83 ? 14.319 9.372 -32.865 1.00 66.62 83 LYS A O 1
#

Mean predicted aligned error: 9.58 Å